Protein AF-A0A1V3XW10-F1 (afdb_monomer_lite)

InterPro domains:
  IPR015421 Pyridoxal phosphate-dependent transferase, major domain [G3DSA:3.40.640.10] (1-113)
  IPR015424 Pyridoxal phosphate-dependent transferase [SSF53383] (5-103)
  IPR051446 HTH-type transcriptional regulator with aminotransferase domain [PTHR46577] (3-104)

Structure (mmCIF, N/CA/C/O backbone):
data_AF-A0A1V3XW10-F1
#
_entry.id   AF-A0A1V3XW10-F1
#
loop_
_atom_site.group_PDB
_atom_site.id
_atom_site.type_symbol
_atom_site.label_atom_id
_atom_site.label_alt_id
_atom_site.label_comp_id
_atom_site.label_asym_id
_atom_site.label_entity_id
_atom_site.label_seq_id
_atom_site.pdbx_PDB_ins_code
_atom_site.Cartn_x
_atom_site.Cartn_y
_atom_site.Cartn_z
_atom_site.occupancy
_atom_site.B_iso_or_equiv
_atom_site.auth_seq_id
_atom_site.auth_comp_id
_atom_site.auth_asym_id
_atom_site.auth_atom_id
_atom_site.pdbx_PDB_model_num
ATOM 1 N N . MET A 1 1 ? 19.638 25.397 -17.566 1.00 49.69 1 MET A N 1
ATOM 2 C CA . MET A 1 1 ? 19.155 24.391 -16.588 1.00 49.69 1 MET A CA 1
ATOM 3 C C . MET A 1 1 ? 19.897 23.054 -16.657 1.00 49.69 1 MET A C 1
ATOM 5 O O . MET A 1 1 ? 20.221 22.534 -15.599 1.00 49.69 1 MET A O 1
ATOM 9 N N . VAL A 1 2 ? 20.234 22.517 -17.840 1.00 58.84 2 VAL A N 1
ATOM 10 C CA . VAL A 1 2 ? 21.010 21.257 -17.975 1.00 58.84 2 VAL A CA 1
ATOM 11 C C . VAL A 1 2 ? 22.379 21.324 -17.275 1.00 58.84 2 VAL A C 1
ATOM 13 O O . VAL A 1 2 ? 22.753 20.403 -16.555 1.00 58.84 2 VAL A O 1
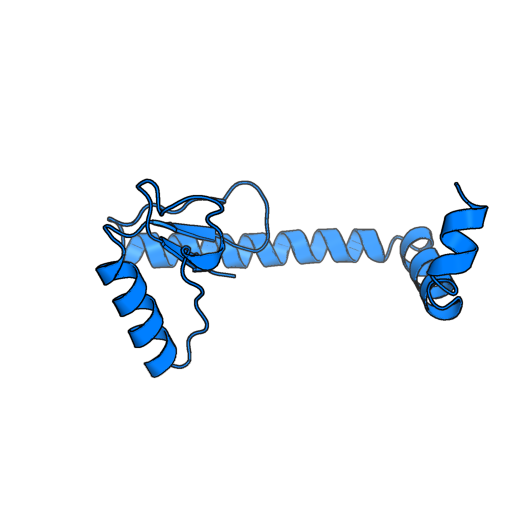ATOM 16 N N . GLU A 1 3 ? 23.084 22.451 -17.401 1.00 57.12 3 GLU A N 1
ATOM 17 C CA . GLU A 1 3 ? 24.425 22.626 -16.822 1.00 57.12 3 GLU A CA 1
ATOM 18 C C . GLU A 1 3 ? 24.419 22.772 -15.289 1.00 57.12 3 GLU A C 1
ATOM 20 O O . GLU A 1 3 ? 25.321 22.295 -14.604 1.00 57.12 3 GLU A O 1
ATOM 25 N N . ALA A 1 4 ? 23.350 23.353 -14.734 1.00 61.69 4 ALA A N 1
ATOM 26 C CA . ALA A 1 4 ? 23.138 23.415 -13.288 1.00 61.69 4 ALA A CA 1
ATOM 27 C C . ALA A 1 4 ? 22.849 22.017 -12.711 1.00 61.69 4 ALA A C 1
ATOM 29 O O . ALA A 1 4 ? 23.416 21.651 -11.690 1.00 61.69 4 ALA A O 1
ATOM 30 N N . LYS A 1 5 ? 22.057 21.193 -13.418 1.00 59.31 5 LYS A N 1
ATOM 31 C CA . LYS A 1 5 ? 21.780 19.798 -13.034 1.00 59.31 5 LYS A CA 1
ATOM 32 C C . LYS A 1 5 ? 23.033 18.908 -13.102 1.00 59.31 5 LYS A C 1
ATOM 34 O O . LYS A 1 5 ? 23.253 18.102 -12.203 1.00 59.31 5 LYS A O 1
ATOM 39 N N . ARG A 1 6 ? 23.900 19.089 -14.113 1.00 60.47 6 ARG A N 1
ATOM 40 C CA . ARG A 1 6 ? 25.190 18.367 -14.229 1.00 60.47 6 ARG A CA 1
ATOM 41 C C . ARG A 1 6 ? 26.140 18.643 -13.064 1.00 60.47 6 ARG A C 1
ATOM 43 O O . ARG A 1 6 ? 26.812 17.719 -12.616 1.00 60.47 6 ARG A O 1
ATOM 50 N N . ARG A 1 7 ? 26.203 19.889 -12.580 1.00 64.44 7 ARG A N 1
ATOM 51 C CA . ARG A 1 7 ? 27.106 20.279 -11.481 1.00 64.44 7 ARG A CA 1
ATOM 52 C C . ARG A 1 7 ? 26.673 19.745 -10.113 1.00 64.44 7 ARG A C 1
ATOM 54 O O . ARG A 1 7 ? 27.529 19.625 -9.243 1.00 64.44 7 ARG A O 1
ATOM 61 N N . THR A 1 8 ? 25.395 19.409 -9.932 1.00 65.31 8 THR A N 1
ATOM 62 C CA . THR A 1 8 ? 24.846 18.974 -8.636 1.00 65.31 8 THR A CA 1
ATOM 63 C C . THR A 1 8 ? 24.719 17.450 -8.508 1.00 65.31 8 THR A C 1
ATOM 65 O O . THR A 1 8 ? 25.000 16.925 -7.437 1.00 65.31 8 THR A O 1
ATOM 68 N N . ASP A 1 9 ? 24.373 16.723 -9.580 1.00 65.69 9 ASP A N 1
ATOM 69 C CA . ASP A 1 9 ? 24.037 15.285 -9.487 1.00 65.69 9 ASP A CA 1
ATOM 70 C C . ASP A 1 9 ? 25.240 14.324 -9.565 1.00 65.69 9 ASP A C 1
ATOM 72 O O . ASP A 1 9 ? 25.074 13.137 -9.307 1.00 65.69 9 ASP A O 1
ATOM 76 N N . ARG A 1 10 ? 26.423 14.770 -10.024 1.00 60.34 10 ARG A N 1
ATOM 77 C CA . ARG A 1 10 ? 27.511 13.882 -10.523 1.00 60.34 10 ARG A CA 1
ATOM 78 C C . ARG A 1 10 ? 27.052 12.821 -11.556 1.00 60.34 10 ARG A C 1
ATOM 80 O O . ARG A 1 10 ? 27.837 11.954 -11.922 1.00 60.34 10 ARG A O 1
ATOM 87 N N . GLY A 1 11 ? 25.832 12.951 -12.089 1.00 64.31 11 GLY A N 1
ATOM 88 C CA . GLY A 1 11 ? 25.180 11.990 -12.978 1.00 64.31 11 GLY A CA 1
ATOM 89 C C . GLY A 1 11 ? 24.669 10.750 -12.238 1.00 64.31 11 GLY A C 1
ATOM 90 O O . GLY A 1 11 ? 25.359 10.180 -11.401 1.00 64.31 11 GLY A O 1
ATOM 91 N N . THR A 1 12 ? 23.462 10.287 -12.576 1.00 70.12 12 THR A N 1
ATOM 92 C CA . THR A 1 12 ? 23.058 8.904 -12.273 1.00 70.12 12 THR A CA 1
ATOM 93 C C . THR A 1 12 ? 24.057 7.962 -12.946 1.00 70.12 12 THR A C 1
ATOM 95 O O . THR A 1 12 ? 24.391 8.202 -14.106 1.00 70.12 12 THR A O 1
ATOM 98 N N . ASP A 1 13 ? 24.527 6.927 -12.246 1.00 84.50 13 ASP A N 1
ATOM 99 C CA . ASP A 1 13 ? 25.495 5.944 -12.755 1.00 84.50 13 ASP A CA 1
ATOM 100 C C . ASP A 1 13 ? 25.179 5.538 -14.211 1.00 84.50 13 ASP A C 1
ATOM 102 O O . ASP A 1 13 ? 24.056 5.134 -14.527 1.00 84.50 13 ASP A O 1
ATOM 106 N N . ILE A 1 14 ? 26.159 5.690 -15.110 1.00 86.69 14 ILE A N 1
ATOM 107 C CA . ILE A 1 14 ? 26.008 5.429 -16.550 1.00 86.69 14 ILE A CA 1
ATOM 108 C C . ILE A 1 14 ? 25.571 3.981 -16.797 1.00 86.69 14 ILE A 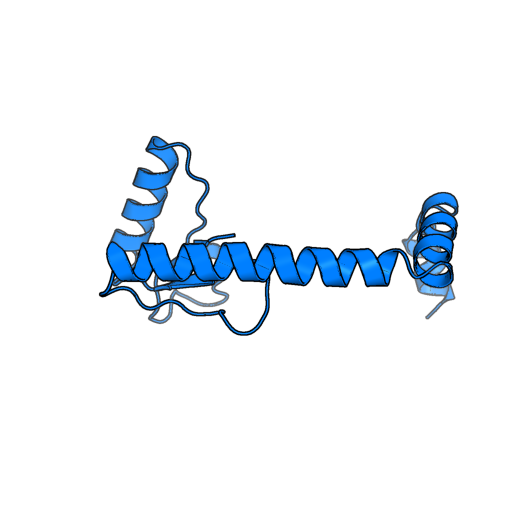C 1
ATOM 110 O O . ILE A 1 14 ? 24.760 3.737 -17.690 1.00 86.69 14 ILE A O 1
ATOM 114 N N . LEU A 1 15 ? 26.036 3.026 -15.985 1.00 90.56 15 LEU A N 1
ATOM 115 C CA . LEU A 1 15 ? 25.615 1.631 -16.093 1.00 90.56 15 LEU A CA 1
ATOM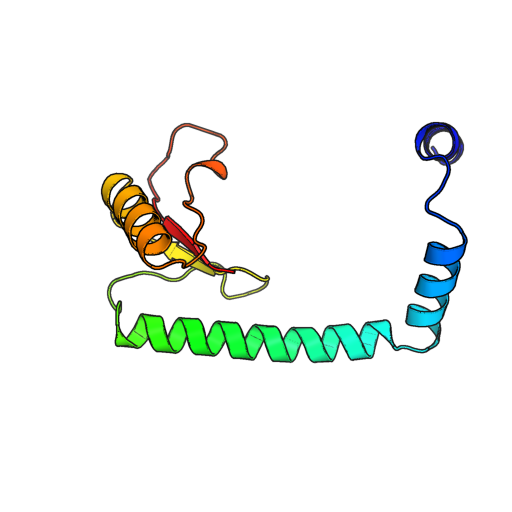 116 C C . LEU A 1 15 ? 24.123 1.476 -15.783 1.00 90.56 15 LEU A C 1
ATOM 118 O O . LEU A 1 15 ? 23.422 0.758 -16.494 1.00 90.56 15 LEU A O 1
ATOM 122 N N . VAL A 1 16 ? 23.610 2.198 -14.780 1.00 91.50 16 VAL A N 1
ATOM 123 C CA . VAL A 1 16 ? 22.175 2.210 -14.450 1.00 91.50 16 VAL A CA 1
ATOM 124 C C . VAL A 1 16 ? 21.366 2.845 -15.579 1.00 91.50 16 VAL A C 1
ATOM 126 O O . VAL A 1 16 ? 20.299 2.338 -15.925 1.00 91.50 16 VAL A O 1
ATOM 129 N N . GLN A 1 17 ? 21.874 3.915 -16.196 1.00 90.88 17 GLN A N 1
ATOM 130 C CA . GLN A 1 17 ? 21.204 4.554 -17.332 1.00 90.88 17 GLN A CA 1
ATOM 131 C C . GLN A 1 17 ? 21.126 3.629 -18.552 1.00 90.88 17 GLN A C 1
ATOM 133 O O . GLN A 1 17 ? 20.055 3.501 -19.144 1.00 90.88 17 GLN A O 1
ATOM 138 N N . LEU A 1 18 ? 22.227 2.958 -18.905 1.00 94.81 18 LEU A N 1
ATOM 139 C CA . LEU A 1 18 ? 22.270 2.013 -20.025 1.00 94.81 18 LEU A CA 1
ATOM 140 C C . LEU A 1 18 ? 21.372 0.798 -19.769 1.00 94.81 18 LEU A C 1
ATOM 142 O O . LEU A 1 18 ? 20.587 0.422 -20.638 1.00 94.81 18 LEU A O 1
ATOM 146 N N . ALA A 1 19 ? 21.421 0.229 -18.562 1.00 94.75 19 ALA A N 1
ATOM 147 C CA . ALA A 1 19 ? 20.548 -0.877 -18.183 1.00 94.75 19 ALA A CA 1
ATOM 148 C C . ALA A 1 19 ? 19.064 -0.479 -18.246 1.00 94.75 19 ALA A C 1
ATOM 150 O O . ALA A 1 19 ? 18.234 -1.238 -18.746 1.00 94.75 19 ALA A O 1
ATOM 151 N N . PHE A 1 20 ? 18.712 0.721 -17.777 1.00 94.38 20 PHE A N 1
ATOM 152 C CA . PHE A 1 20 ? 17.338 1.210 -17.843 1.00 94.38 20 PHE A CA 1
ATOM 153 C C . PHE A 1 20 ? 16.883 1.490 -19.281 1.00 94.38 20 PHE A C 1
ATOM 155 O O . PHE A 1 20 ? 15.756 1.144 -19.639 1.00 94.38 20 PHE A O 1
ATOM 162 N N . ALA A 1 21 ? 17.756 2.050 -20.122 1.00 95.62 21 ALA A N 1
ATOM 163 C CA . ALA A 1 21 ? 17.476 2.249 -21.540 1.00 95.62 21 ALA A CA 1
ATOM 164 C C . ALA A 1 21 ? 17.189 0.916 -22.251 1.00 95.62 21 ALA A C 1
ATOM 166 O O . ALA A 1 21 ? 16.206 0.820 -22.985 1.00 95.62 21 ALA A O 1
ATOM 167 N N . GLU A 1 22 ? 17.966 -0.130 -21.961 1.00 97.31 22 GLU A N 1
ATOM 168 C CA . GLU A 1 22 ? 17.732 -1.475 -22.496 1.00 97.31 22 GLU A CA 1
ATOM 169 C C . GLU A 1 22 ? 16.403 -2.072 -22.000 1.00 97.31 22 GLU A C 1
ATOM 171 O O . GLU A 1 22 ? 15.640 -2.655 -22.774 1.00 97.31 22 GLU A O 1
ATOM 176 N N . LEU A 1 23 ? 16.051 -1.878 -20.721 1.00 97.62 23 LEU A N 1
ATOM 177 C CA . LEU A 1 23 ? 14.751 -2.308 -20.187 1.00 97.62 23 LEU A CA 1
ATOM 178 C C . LEU A 1 23 ? 13.567 -1.642 -20.905 1.00 97.62 23 LEU A C 1
ATOM 180 O O . LEU A 1 23 ? 12.519 -2.278 -21.064 1.00 97.62 23 LEU A O 1
ATOM 184 N N . ILE A 1 24 ? 13.719 -0.384 -21.329 1.00 97.62 24 ILE A N 1
ATOM 185 C CA . ILE A 1 24 ? 12.717 0.331 -22.127 1.00 97.62 24 ILE A CA 1
ATOM 186 C C . ILE A 1 24 ? 12.695 -0.211 -23.560 1.00 97.62 24 ILE A C 1
ATOM 188 O O . ILE A 1 24 ? 11.638 -0.640 -24.021 1.00 97.62 24 ILE A O 1
ATOM 192 N N . ALA A 1 25 ? 13.842 -0.226 -24.248 1.00 97.81 25 ALA A N 1
ATOM 193 C CA . ALA A 1 25 ? 13.946 -0.595 -25.663 1.00 97.81 25 ALA A CA 1
ATOM 194 C C . ALA A 1 25 ? 13.474 -2.034 -25.933 1.00 97.81 25 ALA A C 1
ATOM 196 O O . ALA A 1 25 ? 12.758 -2.291 -26.899 1.00 97.81 25 ALA A O 1
ATOM 197 N N . SER A 1 26 ? 13.787 -2.963 -25.029 1.00 97.81 26 SER A N 1
ATOM 198 C CA . SER A 1 26 ? 13.343 -4.363 -25.095 1.00 97.81 26 SER A CA 1
ATOM 199 C C . SER A 1 26 ? 11.873 -4.584 -24.686 1.00 97.81 26 SER A C 1
ATOM 201 O O . SER A 1 26 ? 11.365 -5.717 -24.706 1.00 97.81 26 SER A O 1
ATOM 203 N N . GLY A 1 27 ? 11.178 -3.539 -24.220 1.00 97.69 27 GLY A N 1
ATOM 204 C CA . GLY A 1 27 ? 9.827 -3.609 -23.654 1.00 97.69 27 GLY A CA 1
ATOM 205 C C . GLY A 1 27 ? 9.734 -4.381 -22.329 1.00 97.69 27 GLY A C 1
ATOM 206 O O . GLY A 1 27 ? 8.633 -4.724 -21.882 1.00 97.69 27 GLY A O 1
ATOM 207 N N . ALA A 1 28 ? 10.864 -4.711 -21.695 1.00 97.88 28 ALA A N 1
ATOM 208 C CA . ALA A 1 28 ? 10.895 -5.444 -20.432 1.00 97.88 28 ALA A CA 1
ATOM 209 C C . ALA A 1 28 ? 10.240 -4.651 -19.294 1.00 97.88 28 ALA A C 1
ATOM 211 O O . ALA A 1 28 ? 9.489 -5.231 -18.502 1.00 97.88 28 ALA A O 1
ATOM 212 N N . LEU A 1 29 ? 10.450 -3.332 -19.261 1.00 97.38 29 LEU A N 1
ATOM 213 C CA . LEU A 1 29 ? 9.824 -2.432 -18.293 1.00 97.38 29 LEU A CA 1
ATOM 214 C C . LEU A 1 29 ? 8.293 -2.490 -18.381 1.00 97.38 29 LEU A C 1
ATOM 216 O O . LEU A 1 29 ? 7.607 -2.655 -17.375 1.00 97.38 29 LEU A O 1
ATOM 220 N N . ASP A 1 30 ? 7.756 -2.452 -19.595 1.00 97.19 30 ASP A N 1
ATOM 221 C CA . ASP A 1 30 ? 6.324 -2.541 -19.864 1.00 97.19 30 ASP A CA 1
ATOM 222 C C . ASP A 1 30 ? 5.717 -3.864 -19.388 1.00 97.19 30 ASP A C 1
ATOM 224 O O . ASP A 1 30 ? 4.676 -3.891 -18.720 1.00 97.19 30 ASP A O 1
ATOM 228 N N . ARG A 1 31 ? 6.375 -4.985 -19.707 1.00 97.56 31 ARG A N 1
ATOM 229 C CA . ARG A 1 31 ? 5.960 -6.320 -19.246 1.00 97.56 31 ARG A CA 1
ATOM 230 C C . ARG A 1 31 ? 5.995 -6.411 -17.721 1.00 97.56 31 ARG A C 1
ATOM 232 O O . ARG A 1 31 ? 5.078 -6.980 -17.120 1.00 97.56 31 ARG A O 1
ATOM 239 N N . TYR A 1 32 ? 7.020 -5.835 -17.096 1.00 95.81 32 TYR A N 1
ATOM 240 C CA . TYR A 1 32 ? 7.139 -5.757 -15.645 1.00 95.81 32 TYR A CA 1
ATOM 241 C C . TYR A 1 32 ? 6.002 -4.932 -15.028 1.00 95.81 32 TYR A C 1
ATOM 243 O O . TYR A 1 32 ? 5.298 -5.436 -14.152 1.00 95.81 32 TYR A O 1
ATOM 251 N N . ILE A 1 33 ? 5.732 -3.723 -15.528 1.00 94.50 33 ILE A N 1
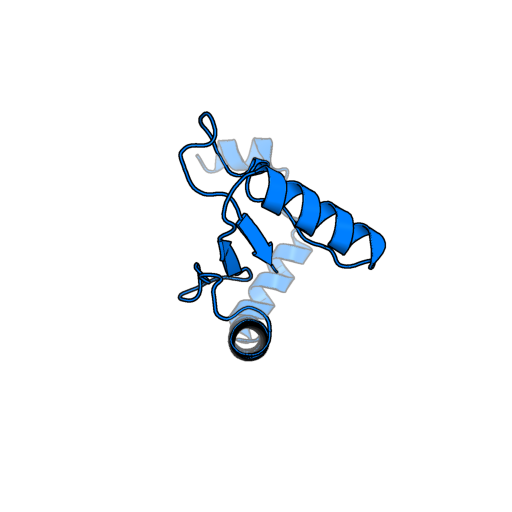ATOM 252 C CA . ILE A 1 33 ? 4.652 -2.860 -15.025 1.00 94.50 33 ILE A CA 1
ATOM 253 C C . ILE A 1 33 ? 3.293 -3.555 -15.152 1.00 94.50 33 ILE A C 1
ATOM 255 O O . ILE A 1 33 ? 2.510 -3.548 -14.201 1.00 94.50 33 ILE A O 1
ATOM 259 N N . ARG A 1 34 ? 3.000 -4.211 -16.284 1.00 94.38 34 ARG A N 1
ATOM 260 C CA . ARG A 1 34 ? 1.742 -4.964 -16.468 1.00 94.38 34 ARG A CA 1
ATOM 261 C C . ARG A 1 34 ? 1.610 -6.103 -15.454 1.00 94.38 34 ARG A C 1
ATOM 263 O O . ARG A 1 34 ? 0.547 -6.260 -14.847 1.00 94.38 34 ARG A O 1
ATOM 270 N N . ARG A 1 35 ? 2.692 -6.854 -15.219 1.00 95.25 35 ARG A N 1
ATOM 271 C CA . ARG A 1 35 ? 2.749 -7.921 -14.206 1.00 95.25 35 ARG A CA 1
ATOM 272 C C . ARG A 1 35 ? 2.510 -7.369 -12.801 1.00 95.25 35 ARG A C 1
ATOM 274 O O . ARG A 1 35 ? 1.680 -7.908 -12.067 1.00 95.25 35 ARG A O 1
ATOM 281 N N . MET A 1 36 ? 3.182 -6.277 -12.448 1.00 93.31 36 MET A N 1
ATOM 282 C CA . MET A 1 36 ? 3.053 -5.646 -11.137 1.00 93.31 36 MET A CA 1
ATOM 283 C C . MET A 1 36 ? 1.662 -5.058 -10.912 1.00 93.31 36 MET A C 1
ATOM 285 O O . MET A 1 36 ? 1.079 -5.290 -9.858 1.00 93.31 36 MET A O 1
ATOM 289 N N . ARG A 1 37 ? 1.058 -4.413 -11.918 1.00 89.88 37 ARG A N 1
ATOM 290 C CA . ARG A 1 37 ? -0.332 -3.929 -11.850 1.00 89.88 37 ARG A CA 1
ATOM 291 C C . ARG A 1 37 ? -1.323 -5.052 -11.540 1.00 89.88 37 ARG A C 1
ATOM 293 O O . ARG A 1 37 ? -2.229 -4.851 -10.736 1.00 89.88 37 ARG A O 1
ATOM 300 N N . ARG A 1 38 ? -1.154 -6.239 -12.137 1.00 91.00 38 ARG A N 1
ATOM 301 C CA . ARG A 1 38 ? -1.991 -7.409 -11.816 1.00 91.00 38 ARG A CA 1
ATOM 302 C C . ARG A 1 38 ? -1.779 -7.873 -10.374 1.00 91.00 38 ARG A C 1
ATOM 304 O O . ARG A 1 38 ? -2.761 -8.074 -9.668 1.00 91.00 38 ARG A O 1
ATOM 311 N N . ARG A 1 39 ? -0.523 -7.999 -9.931 1.00 90.88 39 ARG A N 1
ATOM 312 C CA . ARG A 1 39 ? -0.182 -8.411 -8.558 1.00 90.88 39 ARG A CA 1
ATOM 313 C C . ARG A 1 39 ? -0.746 -7.446 -7.511 1.00 90.88 39 ARG A C 1
ATOM 315 O O . ARG A 1 39 ? -1.275 -7.893 -6.499 1.00 90.88 39 ARG A O 1
ATOM 322 N N . TYR A 1 40 ? -0.655 -6.140 -7.750 1.00 86.62 40 TYR A N 1
ATOM 323 C CA . TYR A 1 40 ? -1.168 -5.138 -6.817 1.00 86.62 40 TYR A CA 1
ATOM 324 C C . TYR A 1 40 ? -2.692 -5.093 -6.774 1.00 86.62 40 TYR A C 1
ATOM 326 O O . TYR A 1 40 ? -3.242 -4.996 -5.683 1.00 86.62 40 TYR A O 1
ATOM 334 N N . ARG A 1 41 ? -3.383 -5.285 -7.908 1.00 86.50 41 ARG A N 1
ATOM 335 C CA . ARG A 1 41 ? -4.842 -5.478 -7.889 1.00 86.50 41 ARG A CA 1
ATOM 336 C C . ARG A 1 41 ? -5.248 -6.687 -7.053 1.00 86.50 41 ARG A C 1
ATOM 338 O O . ARG A 1 41 ? -6.067 -6.536 -6.166 1.00 86.50 41 ARG A O 1
ATOM 345 N N . GLN A 1 42 ? -4.612 -7.842 -7.256 1.00 89.12 42 GLN A N 1
ATOM 346 C CA . GLN A 1 42 ? -4.923 -9.052 -6.480 1.00 89.12 42 GLN A CA 1
ATOM 347 C C . GLN A 1 42 ? -4.739 -8.850 -4.970 1.00 89.12 42 GLN A C 1
ATOM 349 O O . GLN A 1 42 ? -5.585 -9.265 -4.188 1.00 89.12 42 GLN A O 1
ATOM 354 N N . ARG A 1 43 ? -3.649 -8.189 -4.557 1.00 88.31 43 ARG A N 1
ATOM 355 C CA . ARG A 1 43 ? -3.409 -7.855 -3.144 1.00 88.31 43 ARG A CA 1
ATOM 356 C C . ARG A 1 43 ? -4.469 -6.911 -2.586 1.00 88.31 43 ARG A C 1
ATOM 358 O O . ARG A 1 43 ? -4.961 -7.141 -1.489 1.00 88.31 43 ARG A O 1
ATOM 365 N N . ARG A 1 44 ? -4.824 -5.874 -3.344 1.00 85.50 44 ARG A N 1
ATOM 366 C CA . ARG A 1 44 ? -5.857 -4.908 -2.962 1.00 85.50 44 ARG A CA 1
ATOM 367 C C . ARG A 1 44 ? -7.220 -5.580 -2.820 1.00 85.50 44 ARG A C 1
ATOM 369 O O . ARG A 1 44 ? -7.891 -5.367 -1.821 1.00 85.50 44 ARG A O 1
ATOM 376 N N . ASP A 1 45 ? -7.612 -6.392 -3.793 1.00 88.25 45 ASP A N 1
ATOM 377 C CA . ASP A 1 45 ? -8.916 -7.053 -3.789 1.00 88.25 45 ASP A CA 1
ATOM 378 C C . ASP A 1 45 ? -9.013 -8.036 -2.603 1.00 88.25 45 ASP A C 1
ATOM 380 O O . ASP A 1 45 ? -10.036 -8.079 -1.927 1.00 88.25 45 ASP A O 1
ATOM 384 N N . ALA A 1 46 ? -7.918 -8.734 -2.267 1.00 90.44 46 ALA A N 1
ATOM 385 C CA . ALA A 1 46 ? -7.839 -9.569 -1.067 1.00 90.44 46 ALA A CA 1
ATOM 386 C C . ALA A 1 46 ? -7.941 -8.761 0.242 1.00 90.44 46 ALA A C 1
ATOM 388 O O . ALA A 1 46 ? -8.621 -9.189 1.170 1.00 90.44 46 ALA A O 1
ATOM 389 N N . LEU A 1 47 ? -7.293 -7.592 0.325 1.00 88.19 47 LEU A N 1
ATOM 390 C CA . LEU A 1 47 ? -7.410 -6.702 1.485 1.00 88.19 47 LEU A CA 1
ATOM 391 C C . LEU A 1 47 ? -8.855 -6.222 1.674 1.00 88.19 47 LEU A C 1
ATOM 393 O O . LEU A 1 47 ? -9.376 -6.283 2.784 1.00 88.19 47 LEU A O 1
ATOM 397 N N . ILE A 1 48 ? -9.502 -5.775 0.594 1.00 87.81 48 ILE A N 1
ATOM 398 C CA . ILE A 1 48 ? -10.895 -5.309 0.618 1.00 87.81 48 ILE A CA 1
ATOM 399 C C . ILE A 1 48 ? -11.834 -6.441 1.046 1.00 87.81 48 ILE A C 1
ATOM 401 O O . ILE A 1 48 ? -12.693 -6.214 1.891 1.00 87.81 48 ILE A O 1
ATOM 405 N N . ASP A 1 49 ? -11.657 -7.652 0.513 1.00 91.19 49 ASP A N 1
ATOM 406 C CA . ASP A 1 49 ? -12.465 -8.816 0.893 1.00 91.19 49 ASP A CA 1
ATOM 407 C C . ASP A 1 49 ? -12.334 -9.152 2.388 1.00 91.19 49 ASP A C 1
ATOM 409 O O . ASP A 1 49 ? -13.332 -9.331 3.085 1.00 91.19 49 ASP A O 1
ATOM 413 N N . VAL A 1 50 ? -11.105 -9.183 2.913 1.00 92.38 50 VAL A N 1
ATOM 414 C CA . VAL A 1 50 ? -10.856 -9.452 4.337 1.00 92.38 50 VAL A CA 1
ATOM 415 C C . VAL A 1 50 ? -11.459 -8.352 5.212 1.00 92.38 50 VAL A C 1
ATOM 417 O O . VAL A 1 50 ? -12.148 -8.660 6.183 1.00 92.38 50 VAL A O 1
ATOM 420 N N . LEU A 1 51 ? -11.263 -7.078 4.872 1.00 90.50 51 LEU A N 1
ATOM 421 C CA . LEU A 1 51 ? -11.851 -5.972 5.632 1.00 90.50 51 LEU A CA 1
ATOM 422 C C . LEU A 1 51 ? -13.382 -5.990 5.570 1.00 90.50 51 LEU A C 1
ATOM 424 O O . LEU A 1 51 ? -14.025 -5.797 6.595 1.00 90.50 51 LEU A O 1
ATOM 428 N N . GLY A 1 52 ? -13.969 -6.317 4.417 1.00 90.50 52 GLY A N 1
ATOM 429 C CA . GLY A 1 52 ? -15.415 -6.483 4.278 1.00 90.50 52 GLY A CA 1
ATOM 430 C C . GLY A 1 52 ? -15.981 -7.598 5.163 1.00 90.50 52 GLY A C 1
ATOM 431 O O . GLY A 1 52 ? -17.095 -7.472 5.664 1.00 90.50 52 GLY A O 1
ATOM 432 N N . ARG A 1 53 ? -15.208 -8.666 5.408 1.00 94.50 53 ARG A N 1
ATOM 433 C CA . ARG A 1 53 ? -15.610 -9.780 6.283 1.00 94.50 53 ARG A CA 1
ATOM 434 C C . ARG A 1 53 ? -15.413 -9.498 7.773 1.00 94.50 53 ARG A C 1
ATOM 436 O O . ARG A 1 53 ? -16.271 -9.866 8.568 1.00 94.50 53 ARG A O 1
ATOM 443 N N . TYR A 1 54 ? -14.292 -8.889 8.157 1.00 92.62 54 TYR A N 1
ATOM 444 C CA . TYR A 1 54 ? -13.886 -8.776 9.567 1.00 92.62 54 TYR A CA 1
ATOM 445 C C . TYR A 1 54 ? -14.035 -7.373 10.167 1.00 92.62 54 TYR A C 1
ATOM 447 O O . TYR A 1 54 ? -14.047 -7.236 11.387 1.00 92.62 54 TYR A O 1
ATOM 455 N N . ALA A 1 55 ? -14.155 -6.333 9.342 1.00 89.75 55 ALA A N 1
ATOM 456 C CA . ALA A 1 55 ? -14.281 -4.942 9.774 1.00 89.75 55 ALA A CA 1
ATOM 457 C C . ALA A 1 55 ? -15.264 -4.150 8.881 1.00 89.75 55 ALA A C 1
ATOM 459 O O . ALA A 1 55 ? -14.904 -3.091 8.364 1.00 89.75 55 ALA A O 1
ATOM 460 N N . PRO A 1 56 ? -16.518 -4.616 8.702 1.00 89.19 56 PRO A N 1
ATOM 461 C CA . PRO A 1 56 ? -17.459 -4.044 7.730 1.00 89.19 56 PRO A CA 1
ATOM 462 C C . PRO A 1 56 ? -17.858 -2.588 8.017 1.00 89.19 56 PRO A C 1
ATOM 464 O O . PRO A 1 56 ? -18.326 -1.891 7.123 1.00 89.19 56 PRO A O 1
ATOM 467 N N . ALA A 1 57 ? -17.686 -2.121 9.257 1.00 87.44 57 ALA A N 1
ATOM 468 C CA . ALA A 1 57 ? -17.965 -0.740 9.647 1.00 87.44 57 ALA A CA 1
ATOM 469 C C . ALA A 1 57 ? -16.851 0.247 9.245 1.00 87.44 57 ALA A C 1
ATOM 471 O O . ALA A 1 57 ? -17.054 1.458 9.316 1.00 87.44 57 ALA A O 1
ATOM 472 N N . MET A 1 58 ? -15.669 -0.245 8.860 1.00 86.75 58 MET A N 1
ATOM 473 C CA . MET A 1 58 ? -14.525 0.600 8.519 1.00 86.75 58 MET A CA 1
ATOM 474 C C . MET A 1 58 ? -14.553 0.968 7.035 1.00 86.75 58 MET A C 1
ATOM 476 O O . MET A 1 58 ? -14.692 0.110 6.164 1.00 86.75 58 MET A O 1
ATOM 480 N N . SER A 1 59 ? -14.385 2.255 6.736 1.00 87.81 59 SER A N 1
ATOM 481 C CA . SER A 1 59 ? -14.335 2.740 5.354 1.00 87.81 59 SER A CA 1
ATOM 482 C C . SER A 1 59 ? -12.929 2.600 4.775 1.00 87.81 59 SER A C 1
ATOM 484 O O . SER A 1 59 ? -11.953 3.013 5.400 1.00 87.81 59 SER A O 1
ATOM 486 N N . VAL A 1 60 ? -12.828 2.042 3.566 1.00 88.25 60 VAL A N 1
ATOM 487 C CA . VAL A 1 60 ? -11.560 1.885 2.838 1.00 88.25 60 VAL A CA 1
ATOM 488 C C . VAL A 1 60 ? -11.480 2.905 1.702 1.00 88.25 60 VAL A C 1
ATOM 490 O O . VAL A 1 60 ? -12.339 2.944 0.822 1.00 88.25 60 VAL A O 1
ATOM 493 N N . HIS A 1 61 ? -10.415 3.702 1.691 1.00 83.88 61 HIS A N 1
ATOM 494 C CA . HIS A 1 61 ? -10.134 4.754 0.717 1.00 83.88 61 HIS A CA 1
ATOM 495 C C . HIS A 1 61 ? -8.854 4.451 -0.085 1.00 83.88 61 HIS A C 1
ATOM 497 O O . HIS A 1 61 ? -8.062 3.576 0.271 1.00 83.88 61 HIS A O 1
ATOM 503 N N . GLY A 1 62 ? -8.636 5.181 -1.187 1.00 69.19 62 GLY A N 1
ATOM 504 C CA . GLY A 1 62 ? -7.422 5.052 -2.014 1.00 69.19 62 GLY A CA 1
ATOM 505 C C . GLY A 1 62 ? -7.443 3.893 -3.020 1.00 69.19 62 GLY A C 1
ATOM 506 O O . GLY A 1 62 ? -6.420 3.526 -3.587 1.00 69.19 62 GLY A O 1
ATOM 507 N N . THR A 1 63 ? -8.612 3.312 -3.294 1.00 61.62 63 THR A N 1
ATOM 508 C CA . THR A 1 63 ? -8.739 2.081 -4.091 1.00 61.62 63 THR A CA 1
ATOM 509 C C . THR A 1 63 ? -8.576 2.272 -5.606 1.00 61.62 63 THR A C 1
ATOM 511 O O . THR A 1 63 ? -8.465 1.276 -6.323 1.00 61.62 63 THR A O 1
ATOM 514 N N . ALA A 1 64 ? -8.519 3.508 -6.117 1.00 57.25 64 ALA A N 1
ATOM 515 C CA . ALA A 1 64 ? -8.499 3.793 -7.557 1.00 57.25 64 ALA A CA 1
ATOM 516 C C . ALA A 1 64 ? -7.100 3.708 -8.211 1.00 57.25 64 ALA A C 1
ATOM 518 O O . ALA A 1 64 ? -7.002 3.315 -9.375 1.00 57.25 64 ALA A O 1
ATOM 519 N N . ALA A 1 65 ? -6.015 4.015 -7.488 1.00 55.62 65 ALA A N 1
ATOM 520 C CA . ALA A 1 65 ? -4.635 3.897 -7.972 1.00 55.62 65 ALA A CA 1
ATOM 521 C C . ALA A 1 65 ? -3.638 3.956 -6.804 1.00 55.62 65 ALA A C 1
ATOM 523 O O . ALA A 1 65 ? -3.768 4.817 -5.944 1.00 55.62 65 ALA A O 1
ATOM 524 N N . GLY A 1 66 ? -2.620 3.087 -6.795 1.00 65.62 66 GLY A N 1
ATOM 525 C CA . GLY A 1 66 ? -1.543 3.141 -5.801 1.00 65.62 66 GLY A CA 1
ATOM 526 C C . GLY A 1 66 ? -1.083 1.778 -5.292 1.00 65.62 66 GLY A C 1
ATOM 527 O O . GLY A 1 66 ? -1.527 0.731 -5.767 1.00 65.62 66 GLY A O 1
ATOM 528 N N . LEU A 1 67 ? -0.145 1.823 -4.346 1.00 75.81 67 LEU A N 1
ATOM 529 C CA . LEU A 1 67 ? 0.399 0.666 -3.622 1.00 75.81 67 LEU A CA 1
ATOM 530 C C . LEU A 1 67 ? -0.187 0.511 -2.216 1.00 75.81 67 LEU A C 1
ATOM 532 O O . LEU A 1 67 ? 0.055 -0.513 -1.590 1.00 75.81 67 LEU A O 1
ATOM 536 N N . HIS A 1 68 ? -0.955 1.498 -1.758 1.00 83.12 68 HIS A N 1
ATOM 537 C CA . HIS A 1 68 ? -1.500 1.567 -0.412 1.00 83.12 68 HIS A CA 1
ATOM 538 C C . HIS A 1 68 ? -3.018 1.772 -0.437 1.00 83.12 68 HIS A C 1
ATOM 540 O O . HIS A 1 68 ? -3.571 2.307 -1.400 1.00 83.12 68 HIS A O 1
ATOM 546 N N . ALA A 1 69 ? -3.677 1.365 0.643 1.00 86.06 69 ALA A N 1
ATOM 547 C CA . ALA A 1 69 ? -5.060 1.688 0.963 1.00 86.06 69 ALA A CA 1
ATOM 548 C C . ALA A 1 69 ? -5.116 2.385 2.324 1.00 86.06 69 ALA A C 1
ATOM 550 O O . ALA A 1 69 ? -4.270 2.141 3.185 1.00 86.06 69 ALA A O 1
ATOM 551 N N . VAL A 1 70 ? -6.117 3.237 2.518 1.00 89.62 70 VAL A N 1
ATOM 552 C CA . VAL A 1 70 ? -6.354 3.918 3.795 1.00 89.62 70 VAL A CA 1
ATOM 553 C C . VAL A 1 70 ? -7.607 3.339 4.426 1.00 89.62 70 VAL A C 1
ATOM 555 O O . VAL A 1 70 ? -8.649 3.302 3.777 1.00 89.62 70 VAL A O 1
ATOM 558 N N . VAL A 1 71 ? -7.519 2.894 5.674 1.00 91.75 71 VAL A N 1
ATOM 559 C CA . VAL A 1 71 ? -8.674 2.441 6.456 1.00 91.75 71 VAL A CA 1
ATOM 560 C C . VAL A 1 71 ? -8.981 3.503 7.498 1.00 91.75 71 VAL A C 1
ATOM 562 O O . VAL A 1 71 ? -8.146 3.774 8.362 1.00 91.75 71 VAL A O 1
ATOM 565 N N . SER A 1 72 ? -10.161 4.106 7.398 1.00 91.56 72 SER A N 1
ATOM 566 C CA . SER A 1 72 ? -10.617 5.131 8.336 1.00 91.56 72 SER A CA 1
ATOM 567 C C . SER A 1 72 ? -10.939 4.519 9.690 1.00 91.56 72 SER A C 1
ATOM 569 O O . SER A 1 72 ? -11.568 3.462 9.767 1.00 91.56 72 SER A O 1
ATOM 571 N N . LEU A 1 73 ? -10.528 5.212 10.744 1.00 91.25 73 LEU A N 1
ATOM 572 C CA . LEU A 1 73 ? -10.765 4.861 12.136 1.00 91.25 73 LEU A CA 1
ATOM 573 C C . LEU A 1 73 ? -11.544 5.987 12.834 1.00 91.25 73 LEU A C 1
ATOM 575 O O . LEU A 1 73 ? -11.466 7.136 12.395 1.00 91.25 73 LEU A O 1
ATOM 579 N N . PRO A 1 74 ? -12.292 5.678 13.910 1.00 88.31 74 PRO A N 1
ATOM 580 C CA . PRO A 1 74 ? -13.166 6.654 14.560 1.00 88.31 74 PRO A CA 1
ATOM 581 C C . PRO A 1 74 ? -12.433 7.884 15.106 1.00 88.31 74 PRO A C 1
ATOM 583 O O . PRO A 1 74 ? -12.952 8.993 15.017 1.00 88.31 74 PRO A O 1
ATOM 586 N N . ASP A 1 75 ? -11.241 7.687 15.672 1.00 89.81 75 ASP A N 1
ATOM 587 C CA . ASP A 1 75 ? -10.457 8.735 16.318 1.00 89.81 75 ASP A CA 1
ATOM 588 C C . ASP A 1 75 ? -8.973 8.345 16.470 1.00 89.81 75 ASP A C 1
ATOM 590 O O . ASP A 1 75 ? -8.538 7.240 16.119 1.00 89.81 75 ASP A O 1
ATOM 594 N N . ALA A 1 76 ? -8.186 9.277 17.013 1.00 89.12 76 ALA A N 1
ATOM 595 C CA . ALA A 1 76 ? -6.749 9.115 17.200 1.00 89.12 76 ALA A CA 1
ATOM 596 C C . ALA A 1 76 ? -6.393 8.049 18.251 1.00 89.12 76 ALA A C 1
ATOM 598 O O . ALA A 1 76 ? -5.313 7.461 18.185 1.00 89.12 76 ALA A O 1
ATOM 599 N N . SER A 1 77 ? -7.285 7.776 19.210 1.00 91.25 77 SER A N 1
ATOM 600 C CA . SER A 1 77 ? -7.076 6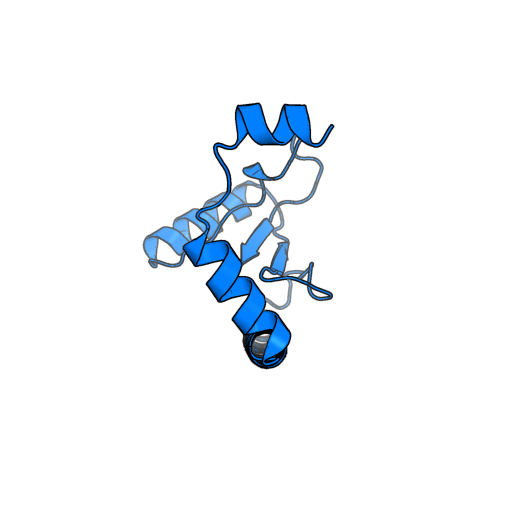.724 20.206 1.00 91.25 77 SER A CA 1
ATOM 601 C C . SER A 1 77 ? -7.209 5.346 19.562 1.00 91.25 77 SER A C 1
ATOM 603 O O . SER A 1 77 ? -6.350 4.487 19.771 1.00 91.25 77 SER A O 1
ATOM 605 N N . ALA A 1 78 ? -8.221 5.160 18.712 1.00 92.25 78 ALA A N 1
ATOM 606 C CA . ALA A 1 78 ? -8.391 3.957 17.909 1.00 92.25 78 ALA A CA 1
ATOM 607 C C . ALA A 1 78 ? -7.198 3.738 16.966 1.00 92.25 78 ALA A C 1
ATOM 609 O O . ALA A 1 78 ? -6.690 2.622 16.875 1.00 92.25 78 ALA A O 1
ATOM 610 N N . GLU A 1 79 ? -6.702 4.794 16.314 1.00 93.38 79 GLU A N 1
ATOM 611 C CA . GLU A 1 79 ? -5.489 4.727 15.487 1.00 93.38 79 GLU A CA 1
ATOM 612 C C . GLU A 1 79 ? -4.270 4.247 16.280 1.00 93.38 79 GLU A C 1
ATOM 614 O O . GLU A 1 79 ? -3.633 3.265 15.892 1.00 93.38 79 GLU A O 1
ATOM 619 N N . ALA A 1 80 ? -3.982 4.879 17.420 1.00 93.31 80 ALA A N 1
ATOM 620 C CA . ALA A 1 80 ? -2.863 4.491 18.272 1.00 93.31 80 ALA A CA 1
ATOM 621 C C . ALA A 1 80 ? -2.986 3.037 18.763 1.00 93.31 80 ALA A C 1
ATOM 623 O O . ALA A 1 80 ? -2.010 2.286 18.721 1.00 93.31 80 ALA A O 1
ATOM 624 N N . GLY A 1 81 ? -4.187 2.617 19.176 1.00 95.12 81 GLY A N 1
ATOM 625 C CA . GLY A 1 81 ? -4.451 1.255 19.638 1.00 95.12 81 GLY A CA 1
ATOM 626 C C . GLY A 1 81 ? -4.280 0.202 18.542 1.00 95.12 81 GLY A C 1
ATOM 627 O O . GLY A 1 81 ? -3.681 -0.848 18.781 1.00 95.12 81 GLY A O 1
ATOM 628 N N . VAL A 1 82 ? -4.743 0.484 17.321 1.00 94.44 82 VAL A N 1
ATOM 629 C CA . VAL A 1 82 ? -4.567 -0.417 16.172 1.00 94.44 82 VAL A CA 1
ATOM 630 C C . VAL A 1 82 ? -3.093 -0.542 15.792 1.00 94.44 82 VAL A C 1
ATOM 632 O O . VAL A 1 82 ? -2.619 -1.657 15.578 1.00 94.44 82 VAL A O 1
ATOM 635 N N . VAL A 1 83 ? -2.347 0.567 15.747 1.00 95.06 83 VAL A N 1
ATOM 636 C CA . VAL A 1 83 ? -0.908 0.548 15.435 1.00 95.06 83 VAL A CA 1
ATOM 637 C C . VAL A 1 83 ? -0.127 -0.232 16.497 1.00 95.06 83 VAL A C 1
ATOM 639 O O . VAL A 1 83 ? 0.675 -1.100 16.146 1.00 95.06 83 VAL A O 1
ATOM 642 N N . ALA A 1 84 ? -0.395 0.008 17.783 1.00 96.12 84 ALA A N 1
ATOM 643 C CA . ALA A 1 84 ? 0.245 -0.721 18.878 1.00 96.12 84 ALA A CA 1
ATOM 644 C C . ALA A 1 84 ? -0.073 -2.225 18.824 1.00 96.12 84 ALA A C 1
ATOM 646 O O . ALA A 1 84 ? 0.834 -3.059 18.831 1.00 96.12 84 ALA A O 1
ATOM 647 N N . GLY A 1 85 ? -1.350 -2.582 18.667 1.00 96.81 85 GLY A N 1
ATOM 648 C CA . GLY A 1 85 ? -1.774 -3.978 18.577 1.00 96.81 85 GLY A CA 1
ATOM 649 C C . GLY A 1 85 ? -1.256 -4.696 17.325 1.00 96.81 85 GLY A C 1
ATOM 650 O O . GLY A 1 85 ? -1.080 -5.916 17.344 1.00 96.81 85 GLY A O 1
ATOM 651 N N . ALA A 1 86 ? -1.015 -3.981 16.228 1.00 95.19 86 ALA A N 1
ATOM 652 C CA . ALA A 1 86 ? -0.381 -4.539 15.038 1.00 95.19 86 ALA A CA 1
ATOM 653 C C . ALA A 1 86 ? 1.116 -4.781 15.262 1.00 95.19 86 ALA A C 1
ATOM 655 O O . ALA A 1 86 ? 1.616 -5.850 14.910 1.00 95.19 86 ALA A O 1
ATOM 656 N N . HIS A 1 87 ? 1.804 -3.849 15.924 1.00 96.00 87 HIS A N 1
ATOM 657 C CA . HIS A 1 87 ? 3.209 -3.996 16.290 1.00 96.00 87 HIS A CA 1
ATOM 658 C C . HIS A 1 87 ? 3.445 -5.222 17.188 1.00 96.00 87 HIS A C 1
ATOM 660 O O . HIS A 1 87 ? 4.328 -6.032 16.908 1.00 96.00 87 HIS A O 1
ATOM 666 N N . GLU A 1 88 ? 2.606 -5.437 18.205 1.00 97.75 88 GLU A N 1
ATOM 667 C CA . GLU A 1 88 ? 2.650 -6.644 19.053 1.00 97.75 88 GLU A CA 1
ATOM 668 C C . GLU A 1 88 ? 2.520 -7.943 18.245 1.00 97.75 88 GLU A C 1
ATOM 670 O O . GLU A 1 88 ? 3.126 -8.961 18.574 1.00 97.75 88 GLU A O 1
ATOM 675 N N . ARG A 1 89 ? 1.768 -7.896 17.141 1.00 97.06 89 ARG A N 1
ATOM 676 C CA . ARG A 1 89 ? 1.535 -9.022 16.225 1.00 97.06 89 ARG A CA 1
ATOM 677 C C . ARG A 1 89 ? 2.530 -9.082 15.064 1.00 97.06 89 ARG A C 1
ATOM 679 O O . ARG A 1 89 ? 2.360 -9.913 14.176 1.00 97.06 89 ARG A O 1
ATOM 686 N N . GLN A 1 90 ? 3.554 -8.225 15.059 1.00 95.88 90 GLN A N 1
ATOM 687 C CA . GLN A 1 90 ? 4.564 -8.125 13.996 1.00 95.88 90 GLN A CA 1
ATOM 688 C C . GLN A 1 90 ? 3.964 -7.788 12.619 1.00 95.88 90 GLN A C 1
ATOM 690 O O . GLN A 1 90 ? 4.466 -8.200 11.573 1.00 95.88 90 GLN A O 1
ATOM 695 N N . ILE A 1 91 ? 2.877 -7.017 12.622 1.00 93.69 91 ILE A N 1
ATOM 696 C CA . ILE A 1 91 ? 2.225 -6.496 11.424 1.00 93.69 91 ILE A CA 1
ATOM 697 C C . ILE A 1 91 ? 2.639 -5.033 11.273 1.00 93.69 91 ILE A C 1
ATOM 699 O O . ILE A 1 91 ? 2.322 -4.193 12.114 1.00 93.69 91 ILE A O 1
ATOM 703 N N . ALA A 1 92 ? 3.338 -4.721 10.184 1.00 91.31 92 ALA A N 1
ATOM 704 C CA . ALA A 1 92 ? 3.711 -3.351 9.865 1.00 91.31 92 ALA A CA 1
ATOM 705 C C . ALA A 1 92 ? 2.480 -2.567 9.384 1.00 91.31 92 ALA A C 1
ATOM 707 O O . ALA A 1 92 ? 1.959 -2.832 8.301 1.00 91.31 92 ALA A O 1
ATOM 708 N N . LEU A 1 93 ? 2.038 -1.601 10.189 1.00 92.31 93 LEU A N 1
ATOM 709 C CA . LEU A 1 93 ? 1.017 -0.610 9.846 1.00 92.31 93 LEU A CA 1
ATOM 710 C C . LEU A 1 93 ? 1.557 0.789 10.132 1.00 92.31 93 LEU A C 1
ATOM 712 O O . LEU A 1 93 ? 2.361 0.976 11.045 1.00 92.31 93 LEU A O 1
ATOM 716 N N . THR A 1 94 ? 1.113 1.782 9.366 1.00 92.12 94 THR A N 1
ATOM 717 C CA . THR A 1 94 ? 1.451 3.192 9.605 1.00 92.12 94 THR A CA 1
ATOM 718 C C . THR A 1 94 ? 0.173 3.968 9.895 1.00 92.12 94 THR A C 1
ATOM 720 O O . THR A 1 94 ? -0.783 3.871 9.131 1.00 92.12 94 THR A O 1
ATOM 723 N N . GLY A 1 95 ? 0.134 4.719 10.998 1.00 92.56 95 GLY A N 1
ATOM 724 C CA . GLY A 1 95 ? -0.964 5.649 11.280 1.00 92.56 95 GLY A CA 1
ATOM 725 C C . GLY A 1 95 ? -0.982 6.823 10.297 1.00 92.56 95 GLY A C 1
ATOM 726 O O . GLY A 1 95 ? 0.034 7.136 9.676 1.00 92.56 95 GLY A O 1
ATOM 727 N N . MET A 1 96 ? -2.125 7.482 10.140 1.00 90.38 96 MET A N 1
ATOM 728 C CA . MET A 1 96 ? -2.269 8.652 9.278 1.00 90.38 96 MET A CA 1
ATOM 729 C C . MET A 1 96 ? -1.628 9.921 9.852 1.00 90.38 96 MET A C 1
ATOM 731 O O . MET A 1 96 ? -1.313 10.829 9.080 1.00 90.38 96 MET A O 1
ATOM 735 N N . ALA A 1 97 ? -1.401 9.991 11.169 1.00 84.75 97 ALA A N 1
ATOM 736 C CA . ALA A 1 97 ? -0.873 11.181 11.841 1.00 84.75 97 ALA A CA 1
ATOM 737 C C . ALA A 1 97 ? 0.338 11.859 11.144 1.00 84.75 97 ALA A C 1
ATOM 739 O O . ALA A 1 97 ? 0.305 13.081 10.991 1.00 84.75 97 ALA A O 1
ATOM 740 N N . PRO A 1 98 ? 1.368 11.136 10.645 1.00 85.50 98 PRO A N 1
ATOM 741 C CA . PRO A 1 98 ? 2.531 11.746 9.987 1.00 85.50 98 PRO A CA 1
ATOM 742 C C . PRO A 1 98 ? 2.249 12.360 8.607 1.00 85.50 98 PRO A C 1
ATOM 744 O O . PRO A 1 98 ? 3.084 13.100 8.089 1.00 85.50 98 PRO A O 1
ATOM 747 N N . PHE A 1 99 ? 1.111 12.039 7.985 1.00 85.7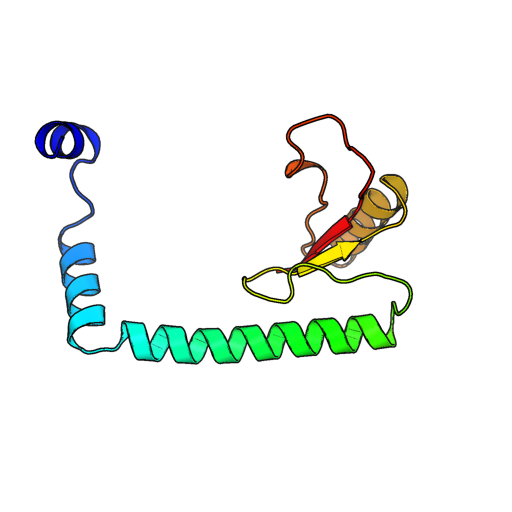5 99 PHE A N 1
ATOM 748 C CA . PHE A 1 99 ? 0.757 12.513 6.643 1.00 85.75 99 PHE A CA 1
ATOM 749 C C . PHE A 1 99 ? -0.024 13.837 6.660 1.00 85.75 99 PHE A C 1
ATOM 751 O O . PHE A 1 99 ? -0.265 14.419 5.601 1.00 85.75 99 PHE A O 1
ATOM 758 N N . TRP A 1 100 ? -0.402 14.344 7.838 1.00 82.75 100 TRP A N 1
ATOM 759 C CA . TRP A 1 100 ? -1.104 15.619 7.979 1.00 82.75 100 TRP A CA 1
ATOM 760 C C . TRP A 1 100 ? -0.128 16.805 8.053 1.00 82.75 100 TRP A C 1
ATOM 762 O O . TRP A 1 100 ? 0.815 16.815 8.837 1.00 82.75 100 TRP A O 1
ATOM 772 N N . HIS A 1 101 ? -0.368 17.841 7.241 1.00 76.88 101 HIS A N 1
ATOM 773 C CA . HIS A 1 101 ? 0.424 19.086 7.238 1.00 76.88 101 HIS A CA 1
ATOM 774 C C . HIS A 1 101 ? -0.102 20.182 8.185 1.00 76.88 101 HIS A C 1
ATOM 776 O O . HIS A 1 101 ? 0.594 21.165 8.434 1.00 76.88 101 HIS A O 1
ATOM 782 N N . ARG A 1 102 ? -1.319 20.039 8.713 1.00 70.25 102 ARG A N 1
ATOM 783 C CA . ARG A 1 102 ? -1.931 20.920 9.723 1.00 70.25 102 ARG A CA 1
ATOM 784 C C . ARG A 1 102 ? -2.506 20.038 10.836 1.00 70.25 102 ARG A C 1
ATOM 786 O O . ARG A 1 102 ? -2.683 18.847 10.591 1.00 70.25 102 ARG A O 1
ATOM 793 N N . GLU A 1 103 ? -2.769 20.604 12.020 1.00 65.00 103 GLU A N 1
ATOM 794 C CA . GLU A 1 103 ? -3.377 19.884 13.155 1.00 65.00 103 GLU A CA 1
ATOM 795 C C . GLU A 1 103 ? -4.493 18.933 12.691 1.00 65.00 103 GLU A C 1
ATOM 797 O O . GLU A 1 103 ? -5.256 19.331 11.804 1.00 65.00 103 GLU A O 1
ATOM 802 N N . PRO A 1 104 ? -4.579 17.701 13.241 1.00 59.28 104 PRO A N 1
ATOM 803 C CA . PRO A 1 104 ? -5.362 16.610 12.665 1.00 59.28 104 PRO A CA 1
ATOM 804 C C . PRO A 1 104 ? -6.837 16.992 12.508 1.00 59.28 104 PRO A C 1
ATOM 806 O O . PRO A 1 104 ? -7.642 16.910 13.433 1.00 59.28 104 PRO A O 1
ATOM 809 N N . GLY A 1 105 ? -7.192 17.437 11.308 1.00 57.88 105 GLY A N 1
ATOM 810 C CA . GLY A 1 105 ? -8.544 17.816 10.953 1.00 57.88 105 GLY A CA 1
ATOM 811 C C . GLY A 1 105 ? -9.335 16.582 10.548 1.00 57.88 105 GLY A C 1
ATOM 812 O O . GLY A 1 105 ? -9.411 16.253 9.370 1.00 57.88 105 GLY A O 1
ATOM 813 N N . SER A 1 106 ? -9.976 15.946 11.524 1.00 65.75 106 SER A N 1
ATOM 814 C CA . SER A 1 106 ? -11.178 15.101 11.389 1.00 65.75 106 SER A CA 1
ATOM 815 C C . SER A 1 106 ? -11.079 13.643 10.920 1.00 65.75 106 SER A C 1
ATOM 817 O O . SER A 1 106 ? -12.067 12.939 11.111 1.00 65.75 106 SER A O 1
ATOM 819 N N . ILE A 1 107 ? -9.967 13.141 10.364 1.00 71.69 107 ILE A N 1
ATOM 820 C CA . ILE A 1 107 ? -9.906 11.733 9.912 1.00 71.69 107 ILE A CA 1
ATOM 821 C C . ILE A 1 107 ? -8.668 11.025 10.464 1.00 71.69 107 ILE A C 1
ATOM 823 O O . ILE A 1 107 ? -7.536 11.305 10.065 1.00 71.69 107 ILE A O 1
ATOM 827 N N . SER A 1 108 ? -8.917 10.085 11.372 1.00 86.62 108 SER A N 1
ATOM 828 C CA . SER A 1 108 ? -7.939 9.105 11.835 1.00 86.62 108 SER A CA 1
ATOM 829 C C . SER A 1 108 ? -7.978 7.868 10.956 1.00 86.62 108 SER A C 1
ATOM 831 O O . SER A 1 108 ? -8.999 7.548 10.345 1.00 86.62 108 SER A O 1
ATOM 833 N N . GLY A 1 109 ? -6.862 7.155 10.877 1.00 91.69 109 GLY A N 1
ATOM 834 C CA . GLY A 1 109 ? -6.798 5.983 10.022 1.00 91.69 109 GLY A CA 1
ATOM 835 C C . GLY A 1 109 ? -5.440 5.317 9.983 1.00 91.69 109 GLY A C 1
ATOM 836 O O . GLY A 1 109 ? -4.450 5.821 10.507 1.00 91.69 109 GLY A O 1
ATOM 837 N N . ILE A 1 110 ? -5.403 4.169 9.319 1.00 92.69 110 ILE A N 1
ATOM 838 C CA . ILE A 1 110 ? -4.171 3.434 9.041 1.00 92.69 110 ILE A CA 1
ATOM 839 C C . ILE A 1 110 ? -3.942 3.330 7.539 1.00 92.69 110 ILE A C 1
ATOM 841 O O . ILE A 1 110 ? -4.870 3.140 6.751 1.00 92.69 110 ILE A O 1
ATOM 845 N N . VAL A 1 111 ? -2.679 3.420 7.152 1.00 90.69 111 VAL A N 1
ATOM 846 C CA . VAL A 1 111 ? -2.195 3.143 5.808 1.00 90.69 111 VAL A CA 1
ATOM 847 C C . VAL A 1 111 ? -1.717 1.695 5.767 1.00 90.69 111 VAL A C 1
ATOM 849 O O . VAL A 1 111 ? -0.904 1.267 6.590 1.00 90.69 111 VAL A O 1
ATOM 852 N N . VAL A 1 112 ? -2.240 0.940 4.804 1.00 87.06 112 VAL A N 1
ATOM 853 C CA . VAL A 1 112 ? -1.898 -0.462 4.559 1.00 87.06 112 VAL A CA 1
ATOM 854 C C . VAL A 1 112 ? -1.256 -0.576 3.182 1.00 87.06 112 VAL A C 1
ATOM 856 O O . VAL A 1 112 ? -1.921 -0.290 2.183 1.00 87.06 112 VAL A O 1
ATOM 859 N N . GLY A 1 113 ? -0.007 -1.046 3.123 1.00 76.25 113 GLY A N 1
ATOM 860 C CA . GLY A 1 113 ? 0.723 -1.306 1.873 1.00 76.25 113 GLY A CA 1
ATOM 861 C C . GLY A 1 113 ? 2.051 -0.578 1.757 1.00 76.25 113 GLY A C 1
ATOM 862 O O . GLY A 1 113 ? 2.116 0.598 2.169 1.00 76.25 113 GLY A O 1
#

Foldseek 3Di:
DVVVCCVPPVDDPVVVVVVVVCCVVVCVVVVVVVVVVVVQLVVLVVVVVVCCVPPVVWDWDPNPDDNKIKTWDQDPVRQVVVCVVCVVVVHDKDWCVVVDPDDDPGTTTIIDD

Sequence (113 aa):
MVEAKRRTDRGTDILVQLAFAELIASGALDRYIRRMRRRYRQRRDALIDVLGRYAPAMSVHGTAAGLHAVVSLPDASAEAGVVAGAHERQIALTGMAPFWHREPGSISGIVVG

Radius of gyration: 20.03 Å; chains: 1; bounding box: 46×34×46 Å

pLDDT: mean 85.27, std 12.53, range [49.69, 97.88]

Organism: Mycobacterium kansasii (NCBI:txid1768)

Secondary structure (DSSP, 8-state):
-HHHHHHHH--S-HHHHHHHHHHHHTTHHHHHHHHHHHHHHHHHHHHHHHHHHH-TTS-EE-TTSSS-EEEEESSHHHHHHHHHHHHHTT---EESGGG-SSS--S-EEEEE-